Protein AF-A0A2S9GH22-F1 (afdb_monomer_lite)

Sequence (85 aa):
TVIGGVFNTFPYTAFAQNVGLVAITGVRSRHVATVAGVILVLPGLLPKMAAVVEGIPLAVLGGAGVALFGMVAASGVRTLAKVKF

Foldseek 3Di:
DVVCVVVVHDDDDDDPVVVVVCVVVVDPDPVVVVVVVVVCVVLVPPVVSVVVVVPDDPVVVVVVVVVSVVSVVVVVVVVVVPDDD

pLDDT: mean 88.02, std 4.81, range [64.12, 94.38]

Secondary structure (DSSP, 8-state):
-HHHHHTTPPP----HHHHHHHHHH----HHHHHHHHHHHHHHHT-HHHHHHHHTS-HHHHHHHHHHHHHHHHHHHHHHHTT---

Radius of gyration: 16.35 Å; chains: 1; bounding box: 35×30×50 Å

Structure (mmCIF, N/CA/C/O backbone):
data_AF-A0A2S9GH22-F1
#
_entry.id   AF-A0A2S9GH22-F1
#
loop_
_atom_site.group_PDB
_atom_site.id
_atom_site.type_symbol
_atom_site.label_atom_id
_atom_site.label_alt_id
_atom_site.label_comp_id
_atom_site.label_asym_id
_atom_site.label_entity_id
_atom_site.label_seq_id
_atom_site.pdbx_PDB_ins_code
_atom_site.Cartn_x
_atom_site.Cartn_y
_atom_site.Cartn_z
_atom_site.occupancy
_atom_site.B_iso_or_equiv
_atom_site.auth_seq_id
_atom_site.auth_comp_id
_atom_site.auth_asym_id
_atom_site.auth_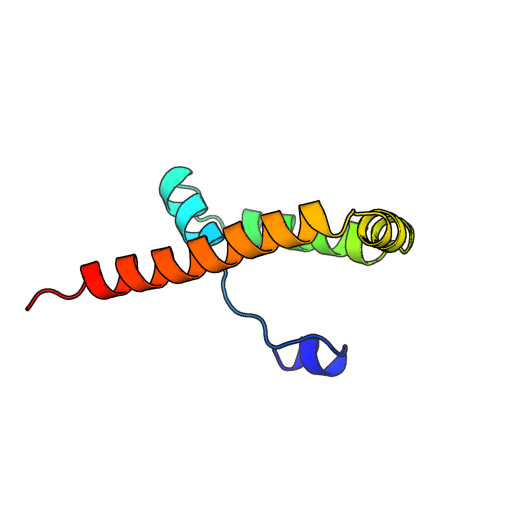atom_id
_atom_site.pdbx_PDB_model_num
ATOM 1 N N . THR A 1 1 ? -2.260 -14.890 -0.368 1.00 79.69 1 THR A N 1
ATOM 2 C CA . THR A 1 1 ? -0.787 -14.968 -0.349 1.00 79.69 1 THR A CA 1
ATOM 3 C C . THR A 1 1 ? -0.242 -16.153 -1.131 1.00 79.69 1 THR A C 1
ATOM 5 O O . THR A 1 1 ? 0.656 -15.906 -1.914 1.00 79.69 1 THR A O 1
ATOM 8 N N . VAL A 1 2 ? -0.776 -17.385 -1.014 1.00 89.50 2 VAL A N 1
ATOM 9 C CA . VAL A 1 2 ? -0.263 -18.588 -1.731 1.00 89.50 2 VAL A CA 1
ATOM 10 C C . VAL A 1 2 ? -0.048 -18.370 -3.236 1.00 89.50 2 VAL A C 1
ATOM 12 O O . VAL A 1 2 ? 1.061 -18.559 -3.714 1.00 89.50 2 VAL A O 1
ATOM 15 N N . ILE A 1 3 ? -1.072 -17.907 -3.965 1.00 87.06 3 ILE A N 1
ATOM 16 C CA . ILE A 1 3 ? -0.962 -17.630 -5.411 1.00 87.06 3 ILE A CA 1
ATOM 17 C C . ILE A 1 3 ? 0.150 -16.610 -5.687 1.00 87.06 3 ILE A C 1
ATOM 19 O O . ILE A 1 3 ? 0.986 -16.836 -6.546 1.00 87.06 3 ILE A O 1
ATOM 23 N N . GLY A 1 4 ? 0.215 -15.520 -4.918 1.00 84.50 4 GLY A N 1
ATOM 24 C CA . GLY A 1 4 ? 1.287 -14.532 -5.056 1.00 84.50 4 GLY A CA 1
ATOM 25 C C . GLY A 1 4 ? 2.682 -15.097 -4.773 1.00 84.50 4 GLY A C 1
ATOM 26 O O . GLY A 1 4 ? 3.617 -14.752 -5.481 1.00 84.50 4 GLY A O 1
ATOM 27 N N . GLY A 1 5 ? 2.819 -16.008 -3.807 1.00 86.25 5 GLY A N 1
ATOM 28 C CA . GLY A 1 5 ? 4.084 -16.691 -3.523 1.00 86.25 5 GLY A CA 1
ATOM 29 C C . GLY A 1 5 ? 4.583 -17.535 -4.700 1.00 86.25 5 GLY A C 1
ATOM 30 O O . GLY A 1 5 ? 5.775 -17.524 -4.987 1.00 86.25 5 GLY A O 1
ATOM 31 N N . VAL A 1 6 ? 3.676 -18.183 -5.444 1.00 91.94 6 VAL A N 1
ATOM 32 C CA . VAL A 1 6 ? 4.015 -18.897 -6.694 1.00 91.94 6 VAL A CA 1
ATOM 33 C C . VAL A 1 6 ? 4.593 -17.940 -7.748 1.00 91.94 6 VAL A C 1
ATOM 35 O O . VAL A 1 6 ? 5.496 -18.313 -8.488 1.00 91.94 6 VAL A O 1
ATOM 38 N N . PHE A 1 7 ? 4.133 -16.687 -7.776 1.00 89.69 7 PHE A N 1
ATOM 39 C CA . PHE A 1 7 ? 4.630 -15.637 -8.674 1.00 89.69 7 PHE A CA 1
ATOM 40 C C . PHE A 1 7 ? 5.801 -14.814 -8.093 1.00 89.69 7 PHE A C 1
ATOM 42 O O . PHE A 1 7 ? 6.051 -13.710 -8.568 1.00 89.69 7 PHE A O 1
ATOM 49 N N . ASN A 1 8 ? 6.529 -15.316 -7.083 1.00 87.69 8 ASN A N 1
ATOM 50 C CA . ASN A 1 8 ? 7.621 -14.595 -6.396 1.00 87.69 8 ASN A CA 1
ATOM 51 C C . ASN A 1 8 ? 7.199 -13.264 -5.732 1.00 87.69 8 ASN A C 1
ATOM 53 O O . ASN A 1 8 ? 8.016 -12.369 -5.523 1.00 87.69 8 ASN A O 1
ATOM 57 N N . THR A 1 9 ? 5.924 -13.118 -5.368 1.00 85.69 9 THR A N 1
ATOM 58 C CA . THR A 1 9 ? 5.417 -11.947 -4.644 1.00 85.69 9 THR A CA 1
ATOM 59 C C . THR A 1 9 ? 5.544 -12.136 -3.129 1.00 85.69 9 THR A C 1
ATOM 61 O O . THR A 1 9 ? 5.411 -13.239 -2.597 1.00 85.69 9 THR A O 1
ATOM 64 N N . PHE A 1 10 ? 5.732 -11.031 -2.409 1.00 85.88 10 PHE A N 1
ATOM 65 C CA . PHE A 1 10 ? 5.762 -11.019 -0.947 1.00 85.88 10 PHE A CA 1
ATOM 66 C C . PHE A 1 10 ? 4.371 -11.223 -0.320 1.00 85.88 10 PHE A C 1
ATOM 68 O O . PHE A 1 10 ? 3.349 -10.938 -0.952 1.00 85.88 10 PHE A O 1
ATOM 75 N N . PRO A 1 11 ? 4.287 -11.675 0.945 1.00 84.88 11 PRO A N 1
ATOM 76 C CA . PRO A 1 11 ? 3.024 -11.717 1.671 1.00 84.88 11 PRO A CA 1
ATOM 77 C C . PRO A 1 11 ? 2.344 -10.341 1.687 1.00 84.88 11 PRO A C 1
ATOM 79 O O . PRO A 1 11 ? 2.913 -9.358 2.148 1.00 84.88 11 PRO A O 1
ATOM 82 N N . TYR A 1 12 ? 1.111 -10.281 1.191 1.00 83.94 12 TYR A N 1
ATOM 83 C CA . TYR A 1 12 ? 0.307 -9.064 1.118 1.00 83.94 12 TYR A CA 1
ATOM 84 C C . TYR A 1 12 ? -0.875 -9.128 2.090 1.00 83.94 12 TYR A C 1
ATOM 86 O O . TYR A 1 12 ? -1.464 -10.191 2.309 1.00 83.94 12 TYR A O 1
ATOM 94 N N . THR A 1 13 ? -1.230 -7.976 2.660 1.00 85.06 13 THR A N 1
ATOM 95 C CA . THR A 1 13 ? -2.337 -7.802 3.613 1.00 85.06 13 THR A CA 1
ATOM 96 C C . THR A 1 13 ? -3.236 -6.638 3.182 1.00 85.06 13 THR A C 1
ATOM 98 O O . THR A 1 13 ? -2.952 -5.936 2.210 1.00 85.06 13 THR A O 1
ATOM 101 N N . ALA A 1 14 ? -4.362 -6.441 3.871 1.00 82.12 14 ALA A N 1
ATOM 102 C CA . ALA A 1 14 ? -5.239 -5.308 3.600 1.00 82.12 14 ALA A CA 1
ATOM 103 C C . ALA A 1 14 ? -4.592 -3.990 4.067 1.00 82.12 14 ALA A C 1
ATOM 105 O O . ALA A 1 14 ? -4.2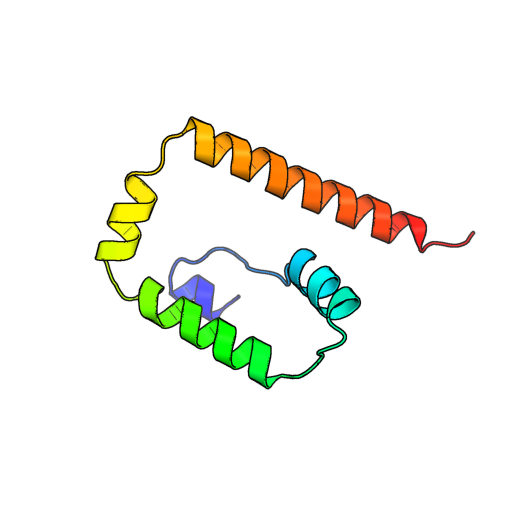89 -3.825 5.248 1.00 82.12 14 ALA A O 1
ATOM 106 N N . PHE A 1 15 ? -4.434 -3.031 3.151 1.00 82.06 15 PHE A N 1
ATOM 107 C CA . PHE A 1 15 ? -3.888 -1.712 3.469 1.00 82.06 15 PHE A CA 1
ATOM 108 C C . PHE A 1 15 ? -4.852 -0.886 4.328 1.00 82.06 15 PHE A C 1
ATOM 110 O O . PHE A 1 15 ? -6.013 -0.674 3.966 1.00 82.06 15 PHE A O 1
ATOM 117 N N . ALA A 1 16 ? -4.347 -0.344 5.439 1.00 76.56 16 ALA A N 1
ATOM 118 C CA . ALA A 1 16 ? -5.115 0.519 6.338 1.00 76.56 16 ALA A CA 1
ATOM 119 C C . ALA A 1 16 ? -5.631 1.793 5.641 1.00 76.56 16 ALA A C 1
ATOM 121 O O . ALA A 1 16 ? -6.707 2.291 5.982 1.00 76.56 16 ALA A O 1
ATOM 122 N N . GLN A 1 17 ? -4.915 2.278 4.618 1.00 83.94 17 GLN A N 1
ATOM 123 C CA . GLN A 1 17 ? -5.345 3.406 3.784 1.00 83.94 17 GLN A CA 1
ATOM 124 C C . GLN A 1 17 ? -6.681 3.137 3.086 1.00 83.94 17 GLN A C 1
ATOM 126 O O . GLN A 1 17 ? -7.530 4.023 3.037 1.00 83.94 17 GLN A O 1
ATOM 131 N N . ASN A 1 18 ? -6.912 1.907 2.618 1.00 85.56 18 ASN A N 1
ATOM 132 C CA . ASN A 1 18 ? -8.155 1.546 1.935 1.00 85.56 18 ASN A CA 1
ATOM 133 C C . ASN A 1 18 ? -9.341 1.590 2.905 1.00 85.56 18 ASN A C 1
ATOM 135 O O . ASN A 1 18 ? -10.422 2.057 2.556 1.00 85.56 18 ASN A O 1
ATOM 139 N N . VAL A 1 19 ? -9.129 1.171 4.154 1.00 81.31 19 VAL A N 1
ATOM 140 C CA . VAL A 1 19 ? -10.148 1.251 5.211 1.00 81.31 19 VAL A CA 1
ATOM 141 C C . VAL A 1 19 ? -10.459 2.709 5.565 1.00 81.31 19 VAL A C 1
ATOM 143 O O . VAL A 1 19 ? -11.621 3.054 5.777 1.00 81.31 19 VAL A O 1
ATOM 146 N N . GLY A 1 20 ? -9.438 3.571 5.609 1.00 81.44 20 GLY A N 1
ATOM 147 C CA . GLY A 1 20 ? -9.605 5.016 5.791 1.00 81.44 20 GLY A CA 1
ATOM 148 C C . GLY A 1 20 ? -10.392 5.659 4.649 1.00 81.44 20 GLY A C 1
ATOM 149 O O . GLY A 1 20 ? -11.359 6.375 4.898 1.00 81.44 20 GLY A O 1
ATOM 150 N N . LEU A 1 21 ? -10.045 5.333 3.404 1.00 86.69 21 LEU A N 1
ATOM 151 C CA . LEU A 1 21 ? -10.719 5.850 2.214 1.00 86.69 21 LEU A CA 1
ATOM 152 C C . LEU A 1 21 ? -12.202 5.464 2.186 1.00 86.69 21 LEU A C 1
ATOM 154 O O . LEU A 1 21 ? -13.054 6.309 1.919 1.00 86.69 21 LEU A O 1
ATOM 158 N N . VAL A 1 22 ? -12.532 4.215 2.516 1.00 88.00 22 VAL A N 1
ATOM 159 C CA . VAL A 1 22 ? -13.925 3.745 2.600 1.00 88.00 22 VAL A CA 1
ATOM 160 C C . VAL A 1 22 ? -14.697 4.453 3.721 1.00 88.00 22 VAL A C 1
ATOM 162 O O . VAL A 1 22 ? -15.888 4.721 3.569 1.00 88.00 22 VAL A O 1
ATOM 165 N N . ALA A 1 23 ? -14.039 4.788 4.835 1.00 83.50 23 ALA A N 1
ATOM 166 C CA . ALA A 1 23 ? -14.664 5.531 5.929 1.00 83.50 23 ALA A CA 1
ATOM 167 C C . ALA A 1 23 ? -14.992 6.986 5.549 1.00 83.50 23 ALA A C 1
ATOM 169 O O . ALA A 1 23 ? -16.002 7.504 6.013 1.00 83.50 23 ALA A O 1
ATOM 170 N N . ILE A 1 24 ? -14.170 7.618 4.702 1.00 90.12 24 ILE A N 1
ATOM 171 C CA . ILE A 1 24 ? -14.374 9.001 4.238 1.00 90.12 24 ILE A CA 1
ATOM 172 C C . ILE A 1 24 ? -15.372 9.055 3.073 1.00 90.12 24 ILE A C 1
ATOM 174 O O . ILE A 1 24 ? -16.273 9.884 3.066 1.00 90.12 24 ILE A O 1
ATOM 178 N N . THR A 1 25 ? -15.224 8.168 2.086 1.00 90.50 25 THR A N 1
ATOM 179 C CA . THR A 1 25 ? -16.062 8.160 0.872 1.00 90.50 25 THR A CA 1
ATOM 180 C C . THR A 1 25 ? -17.442 7.544 1.097 1.00 90.50 25 THR A C 1
ATOM 182 O O . THR A 1 25 ? -18.347 7.766 0.300 1.00 90.50 25 THR A O 1
ATOM 185 N N . GLY A 1 26 ? -17.612 6.723 2.139 1.00 86.50 26 GLY A N 1
ATOM 186 C CA . GLY A 1 26 ? -18.850 5.984 2.407 1.00 86.50 26 GLY A CA 1
ATOM 187 C C . GLY A 1 26 ? -19.134 4.838 1.424 1.00 86.50 26 GLY A C 1
ATOM 188 O O . GLY A 1 26 ? -20.074 4.069 1.630 1.00 86.50 26 GLY A O 1
ATOM 189 N N . VAL A 1 27 ? -18.318 4.665 0.379 1.00 90.25 27 VAL A N 1
ATOM 190 C CA . VAL A 1 27 ? -18.537 3.665 -0.671 1.00 90.25 27 VAL A CA 1
ATOM 191 C C . VAL A 1 27 ? -17.934 2.323 -0.257 1.00 90.25 27 VAL A C 1
ATOM 193 O O . VAL A 1 27 ? -16.724 2.121 -0.300 1.00 90.25 27 VAL A O 1
ATOM 196 N N . ARG A 1 28 ? -18.793 1.364 0.109 1.00 87.12 28 ARG A N 1
ATOM 197 C CA . ARG A 1 28 ? -18.406 -0.011 0.505 1.00 87.12 28 ARG A CA 1
ATOM 198 C C . ARG A 1 28 ? -18.621 -1.058 -0.599 1.00 87.12 28 ARG A C 1
ATOM 200 O O . ARG A 1 28 ? -18.681 -2.253 -0.323 1.00 87.12 28 ARG A O 1
ATOM 207 N N . SER A 1 29 ? -18.794 -0.626 -1.850 1.00 89.88 29 SER A N 1
ATOM 208 C CA . SER A 1 29 ? -19.114 -1.522 -2.969 1.00 89.88 29 SER A CA 1
ATOM 209 C C . SER A 1 29 ? -17.921 -2.398 -3.365 1.00 89.88 29 SER A C 1
ATOM 211 O O . SER A 1 29 ? -16.835 -1.892 -3.648 1.00 89.88 29 SER A O 1
ATOM 213 N N . ARG A 1 30 ? -18.153 -3.715 -3.485 1.00 88.44 30 ARG A N 1
ATOM 214 C CA . ARG A 1 30 ? -17.148 -4.693 -3.949 1.00 88.44 30 ARG A CA 1
ATOM 215 C C . ARG A 1 30 ? -16.607 -4.379 -5.350 1.00 88.44 30 ARG A C 1
ATOM 217 O O . ARG A 1 30 ? -15.450 -4.658 -5.635 1.00 88.44 30 ARG A O 1
ATOM 224 N N . HIS A 1 31 ? -17.434 -3.761 -6.197 1.00 90.88 31 HIS A N 1
ATOM 225 C CA . HIS A 1 31 ? -17.088 -3.442 -7.581 1.00 90.88 31 HIS A CA 1
ATOM 226 C C . HIS A 1 31 ? -15.935 -2.442 -7.663 1.00 90.88 31 HIS A C 1
ATOM 228 O O . HIS A 1 31 ? -15.096 -2.562 -8.547 1.00 90.88 31 HIS A O 1
ATOM 234 N N . VAL A 1 32 ? -15.838 -1.509 -6.709 1.00 90.00 32 VAL A N 1
ATOM 235 C CA . VAL A 1 32 ? -14.739 -0.534 -6.664 1.00 90.00 32 VAL A CA 1
ATOM 236 C C . VAL A 1 32 ? -13.404 -1.244 -6.445 1.00 90.00 32 VAL A C 1
ATOM 238 O O . VAL A 1 32 ? -12.433 -0.946 -7.132 1.00 90.00 32 VAL A O 1
ATOM 241 N N . ALA A 1 33 ? -13.368 -2.234 -5.549 1.00 89.31 33 ALA A N 1
ATOM 242 C CA . ALA A 1 33 ? -12.167 -3.028 -5.303 1.00 89.31 33 ALA A CA 1
ATOM 243 C C . ALA A 1 33 ? -11.785 -3.886 -6.521 1.00 89.31 33 ALA A C 1
ATOM 245 O O . ALA A 1 33 ? -10.609 -3.967 -6.868 1.00 89.31 33 ALA A O 1
ATOM 246 N N . THR A 1 34 ? -12.767 -4.487 -7.202 1.00 90.56 34 THR A N 1
ATOM 247 C CA . THR A 1 34 ? -12.525 -5.268 -8.425 1.00 90.56 34 THR A CA 1
ATOM 248 C C . THR A 1 34 ? -11.977 -4.395 -9.552 1.00 90.56 34 THR A C 1
ATOM 250 O O . THR A 1 34 ? -10.966 -4.748 -10.153 1.00 90.56 34 THR A O 1
ATOM 253 N N . VAL A 1 35 ? -12.593 -3.237 -9.806 1.00 93.81 35 VAL A N 1
ATOM 254 C CA . VAL A 1 35 ? -12.145 -2.295 -10.842 1.00 93.81 35 VAL A CA 1
ATOM 255 C C . VAL A 1 35 ? -10.751 -1.757 -10.519 1.00 93.81 35 VAL A C 1
ATOM 257 O O . VAL A 1 35 ? -9.897 -1.743 -11.399 1.00 93.81 35 VAL A O 1
ATOM 260 N N . ALA A 1 36 ? -10.473 -1.405 -9.259 1.00 90.69 36 ALA A N 1
ATOM 261 C CA . ALA A 1 36 ? -9.132 -1.008 -8.833 1.00 90.69 36 ALA A CA 1
ATOM 262 C C . ALA A 1 36 ? -8.098 -2.123 -9.071 1.00 90.69 36 ALA A C 1
ATOM 264 O O . ALA A 1 36 ? -7.010 -1.851 -9.568 1.00 90.69 36 ALA A O 1
ATOM 265 N N . GLY A 1 37 ? -8.445 -3.383 -8.788 1.00 90.31 37 GLY A N 1
ATOM 266 C CA . GLY A 1 37 ? -7.588 -4.531 -9.086 1.00 90.31 37 GLY A CA 1
ATOM 267 C C . GLY A 1 37 ? -7.272 -4.665 -10.577 1.00 90.31 37 GLY A C 1
ATOM 268 O O . GLY A 1 37 ? -6.111 -4.825 -10.945 1.00 90.31 37 GLY A O 1
ATOM 269 N N . VAL A 1 38 ? -8.275 -4.522 -11.446 1.00 93.75 38 VAL A N 1
ATOM 270 C CA . VAL A 1 38 ? -8.075 -4.530 -12.907 1.00 93.75 38 VAL A CA 1
ATOM 271 C C . VAL A 1 38 ? -7.174 -3.371 -13.344 1.00 93.75 38 VAL A C 1
ATOM 273 O O . VAL A 1 38 ? -6.245 -3.580 -14.123 1.00 93.75 38 VAL A O 1
ATOM 276 N N . ILE A 1 39 ? -7.389 -2.172 -12.794 1.00 93.19 39 ILE A N 1
ATOM 277 C CA . ILE A 1 39 ? -6.557 -0.990 -13.061 1.00 93.19 39 ILE A CA 1
ATOM 278 C C . ILE A 1 39 ? -5.112 -1.193 -12.607 1.00 93.19 39 ILE A C 1
ATOM 280 O O . ILE A 1 39 ? -4.232 -0.594 -13.202 1.00 93.19 39 ILE A O 1
ATOM 284 N N . LEU A 1 40 ? -4.837 -2.014 -11.591 1.00 90.81 40 LEU A N 1
ATOM 285 C CA . LEU A 1 40 ? -3.467 -2.332 -11.174 1.00 90.81 40 LEU A CA 1
ATOM 286 C C . LEU A 1 40 ? -2.824 -3.408 -12.060 1.00 90.81 40 LEU A C 1
ATOM 288 O O . LEU A 1 40 ? -1.635 -3.324 -12.362 1.00 90.81 40 LEU A O 1
ATOM 292 N N . VAL A 1 41 ? -3.601 -4.397 -12.509 1.00 91.50 41 VAL A N 1
ATOM 293 C CA . VAL A 1 41 ? -3.108 -5.476 -13.381 1.00 91.50 41 VAL A CA 1
ATOM 294 C C . VAL A 1 41 ? -2.722 -4.945 -14.762 1.00 91.50 41 VAL A C 1
ATOM 296 O O . VAL A 1 41 ? -1.649 -5.279 -15.254 1.00 91.50 41 VAL A O 1
ATOM 299 N N . LEU A 1 42 ? -3.550 -4.093 -15.374 1.00 92.50 42 LEU A N 1
ATOM 300 C CA . LEU A 1 42 ? -3.300 -3.550 -16.717 1.00 92.50 42 LEU A CA 1
ATOM 301 C C . LEU A 1 42 ? -1.906 -2.897 -16.881 1.00 92.50 42 LEU A C 1
ATOM 303 O O . LEU A 1 42 ? -1.158 -3.336 -17.751 1.00 92.50 42 LEU A O 1
ATOM 307 N N . PRO A 1 43 ? -1.507 -1.900 -16.069 1.00 88.12 43 PRO A N 1
ATOM 308 C CA . PRO A 1 43 ? -0.169 -1.325 -16.099 1.00 88.12 43 PRO A CA 1
ATOM 309 C C . PRO A 1 43 ? 0.894 -2.280 -15.547 1.00 88.12 43 PRO A C 1
ATOM 311 O O . PRO A 1 43 ? 2.029 -2.227 -16.008 1.00 88.12 43 PRO A O 1
ATOM 314 N N . GLY A 1 44 ? 0.553 -3.170 -14.607 1.00 86.56 44 GLY A N 1
ATOM 315 C CA . GLY A 1 44 ? 1.492 -4.151 -14.051 1.00 86.56 44 GLY A CA 1
ATOM 316 C C . GLY A 1 44 ? 2.004 -5.167 -15.077 1.00 86.56 44 GLY A C 1
ATOM 317 O O . GLY A 1 44 ? 3.119 -5.663 -14.944 1.00 86.56 44 GLY A O 1
ATOM 318 N N . LEU A 1 45 ? 1.227 -5.438 -16.129 1.00 88.50 45 LEU A N 1
ATOM 319 C CA . LEU A 1 45 ? 1.628 -6.297 -17.248 1.00 88.50 45 LEU A CA 1
ATOM 320 C C . LEU A 1 45 ? 2.468 -5.562 -18.310 1.00 88.50 45 LEU A C 1
ATOM 322 O O . LEU A 1 45 ? 2.987 -6.199 -19.227 1.00 88.50 45 LEU A O 1
ATOM 326 N N . LEU A 1 46 ? 2.610 -4.235 -18.213 1.00 91.81 46 LEU A N 1
ATOM 327 C CA . LEU A 1 46 ? 3.349 -3.429 -19.182 1.00 91.81 46 LEU A CA 1
ATOM 328 C C . LEU A 1 46 ? 4.780 -3.155 -18.687 1.00 91.81 46 LEU A C 1
ATOM 330 O O . LEU A 1 46 ? 4.960 -2.381 -17.747 1.00 91.81 46 LEU A O 1
ATOM 334 N N . PRO A 1 47 ? 5.833 -3.655 -19.365 1.00 84.31 47 PRO A N 1
ATOM 335 C CA . PRO A 1 47 ? 7.221 -3.425 -18.944 1.00 84.31 47 PRO A CA 1
ATOM 336 C C . PRO A 1 47 ? 7.627 -1.941 -18.980 1.00 84.31 47 PRO A C 1
ATOM 338 O O . PRO A 1 47 ? 8.511 -1.517 -18.243 1.00 84.31 47 PRO A O 1
ATOM 341 N N . LYS A 1 48 ? 6.933 -1.112 -19.774 1.00 88.62 48 LYS A N 1
ATOM 342 C CA . LYS A 1 48 ? 7.122 0.348 -19.781 1.00 88.62 48 LYS A CA 1
ATOM 343 C C . LYS A 1 48 ? 6.833 0.987 -18.421 1.00 88.62 48 LYS A C 1
ATOM 345 O O . LYS A 1 48 ? 7.498 1.948 -18.058 1.00 88.62 48 LYS A O 1
ATOM 350 N N . MET A 1 49 ? 5.870 0.454 -17.668 1.00 88.31 49 MET A N 1
ATOM 351 C CA . MET A 1 49 ? 5.566 0.952 -16.325 1.00 88.31 49 MET A CA 1
ATOM 352 C C . MET A 1 49 ? 6.69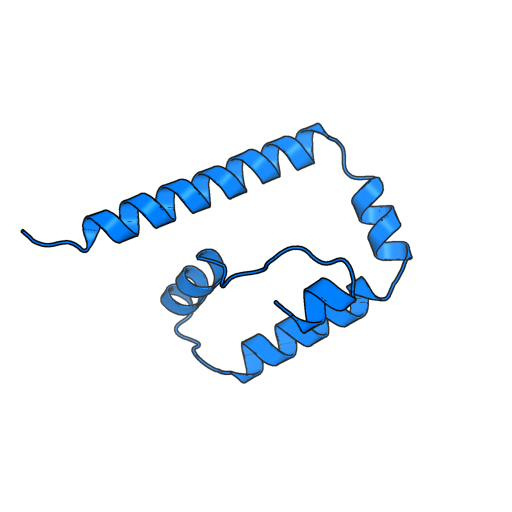9 0.637 -15.350 1.00 88.31 49 MET A C 1
ATOM 354 O O . MET A 1 49 ? 7.031 1.482 -14.526 1.00 88.31 49 MET A O 1
ATOM 358 N N . ALA A 1 50 ? 7.339 -0.528 -1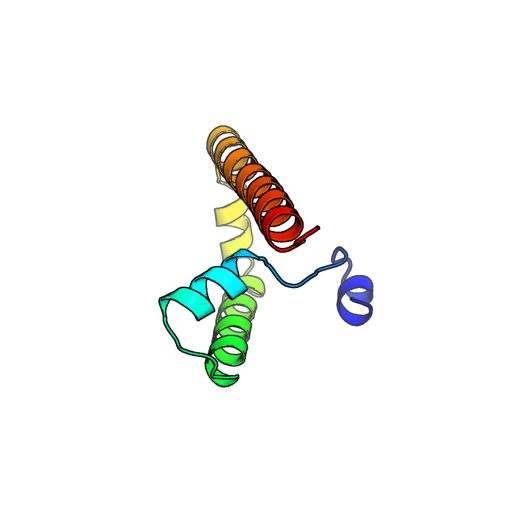5.486 1.00 85.25 50 ALA A N 1
ATOM 359 C CA . ALA A 1 50 ? 8.509 -0.878 -14.685 1.00 85.25 50 ALA A CA 1
ATOM 360 C C . ALA A 1 50 ? 9.676 0.091 -14.941 1.00 85.25 50 ALA A C 1
ATOM 362 O O . ALA A 1 50 ? 10.257 0.594 -13.986 1.00 85.25 50 ALA A O 1
ATOM 363 N N . ALA A 1 51 ? 9.939 0.445 -16.205 1.00 89.19 51 ALA A N 1
ATOM 364 C CA . ALA A 1 51 ? 10.976 1.420 -16.558 1.00 89.19 51 ALA A CA 1
ATOM 365 C C . ALA A 1 51 ? 10.709 2.822 -15.974 1.00 89.19 51 ALA A C 1
ATOM 367 O O . ALA A 1 51 ? 11.631 3.503 -15.530 1.00 89.19 51 ALA A O 1
ATOM 368 N N . VAL A 1 52 ? 9.443 3.254 -15.932 1.00 90.06 52 VAL A N 1
ATOM 369 C CA . VAL A 1 52 ? 9.066 4.525 -15.287 1.00 90.06 52 VAL A CA 1
ATOM 370 C C . VAL A 1 52 ? 9.318 4.475 -13.779 1.00 90.06 52 VAL A C 1
ATOM 372 O O . VAL A 1 52 ? 9.803 5.451 -13.214 1.00 90.06 52 VAL A O 1
ATOM 375 N N . VAL A 1 53 ? 9.010 3.349 -13.130 1.00 87.75 53 VAL A N 1
ATOM 376 C CA . VAL A 1 53 ? 9.236 3.161 -11.688 1.00 87.75 53 VAL A CA 1
ATOM 377 C C . VAL A 1 53 ? 10.730 3.102 -11.354 1.00 87.75 53 VAL A C 1
ATOM 379 O O . VAL A 1 53 ? 11.146 3.674 -10.349 1.00 87.75 53 VAL A O 1
ATOM 382 N N . GLU A 1 54 ? 11.543 2.470 -12.199 1.00 89.56 54 GLU A N 1
ATOM 383 C CA . GLU A 1 54 ? 13.004 2.423 -12.045 1.00 89.56 54 GLU A CA 1
ATOM 384 C C . GLU A 1 54 ? 13.649 3.813 -12.179 1.00 89.56 54 GLU A C 1
ATOM 386 O O . GLU A 1 54 ? 14.618 4.118 -11.489 1.00 89.56 54 GLU A O 1
ATOM 391 N N . GLY A 1 55 ? 13.070 4.695 -12.998 1.00 91.75 55 GLY A N 1
ATOM 392 C CA . GLY A 1 55 ? 13.527 6.078 -13.150 1.00 91.75 55 GLY A CA 1
ATOM 393 C C . GLY A 1 55 ? 13.238 6.998 -11.955 1.00 91.75 55 GLY A C 1
ATOM 394 O O . GLY A 1 55 ? 13.614 8.171 -11.994 1.00 91.75 55 GLY A O 1
ATOM 395 N N . ILE A 1 56 ? 12.558 6.520 -10.905 1.00 92.69 56 ILE A N 1
ATOM 396 C CA . ILE A 1 56 ? 12.203 7.346 -9.745 1.00 92.69 56 ILE A CA 1
ATOM 397 C C . ILE A 1 56 ? 13.452 7.609 -8.881 1.00 92.69 56 ILE A C 1
ATOM 399 O O . ILE A 1 56 ? 14.089 6.663 -8.414 1.00 92.69 56 ILE A O 1
ATOM 403 N N . PRO A 1 57 ? 13.784 8.880 -8.571 1.00 93.75 57 PRO A N 1
ATOM 404 C CA . PRO A 1 57 ? 14.918 9.197 -7.710 1.00 93.75 57 PRO A CA 1
ATOM 405 C C . PRO A 1 57 ? 14.784 8.589 -6.308 1.00 93.75 57 PRO A C 1
ATOM 407 O O . PRO A 1 57 ? 13.719 8.649 -5.686 1.00 93.75 57 PRO A O 1
ATOM 410 N N . LEU A 1 58 ? 15.901 8.111 -5.751 1.00 90.69 58 LEU A N 1
ATOM 411 C CA . LEU A 1 58 ? 15.947 7.507 -4.411 1.00 90.69 58 LEU A CA 1
ATOM 412 C C . LEU A 1 58 ? 15.405 8.430 -3.310 1.00 90.69 58 LEU A C 1
ATOM 414 O O . LEU A 1 58 ? 14.780 7.955 -2.366 1.00 90.69 58 LEU A O 1
ATOM 418 N N . ALA A 1 59 ? 15.584 9.748 -3.441 1.00 91.88 59 ALA A N 1
ATOM 419 C CA . ALA 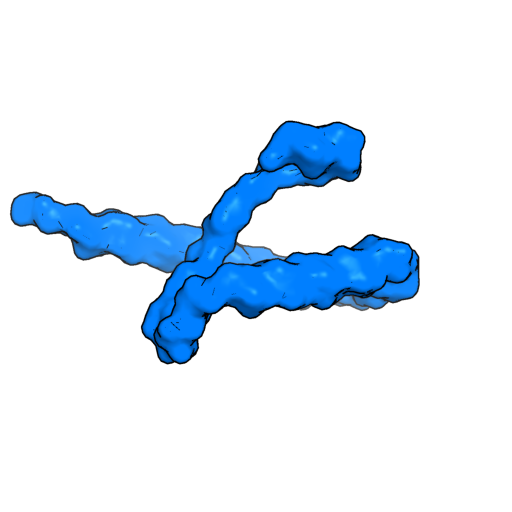A 1 59 ? 15.033 10.721 -2.497 1.00 91.88 59 ALA A CA 1
ATOM 420 C C . ALA A 1 59 ? 13.491 10.674 -2.431 1.00 91.88 59 ALA A C 1
ATOM 422 O O . ALA A 1 59 ? 12.913 10.804 -1.351 1.00 91.88 59 ALA A O 1
ATOM 423 N N . VAL A 1 60 ? 12.820 10.430 -3.563 1.00 93.69 60 VAL A N 1
ATOM 424 C CA . VAL A 1 60 ? 11.354 10.315 -3.637 1.00 93.69 60 VAL A CA 1
ATOM 425 C C . VAL A 1 60 ? 10.893 8.985 -3.049 1.00 93.69 60 VAL A C 1
ATOM 427 O O . VAL A 1 60 ? 9.933 8.959 -2.279 1.00 93.69 60 VAL A O 1
ATOM 430 N N . LEU A 1 61 ? 11.608 7.892 -3.341 1.00 91.44 61 LEU A N 1
ATOM 431 C CA . LEU A 1 61 ? 11.349 6.581 -2.734 1.00 91.44 61 LEU A CA 1
ATOM 432 C C . LEU A 1 61 ? 11.531 6.618 -1.210 1.00 91.44 61 LEU A C 1
ATOM 434 O O . LEU A 1 61 ? 10.708 6.065 -0.482 1.00 91.44 61 LEU A O 1
ATOM 438 N N . GLY A 1 62 ? 12.550 7.330 -0.721 1.00 91.44 62 GLY A N 1
ATOM 439 C CA . GLY A 1 62 ? 12.766 7.574 0.705 1.00 91.44 62 GLY A CA 1
ATOM 440 C C . GLY A 1 62 ? 11.609 8.345 1.343 1.00 91.44 62 GLY A C 1
ATOM 441 O O . GLY A 1 62 ? 11.079 7.917 2.369 1.00 91.44 62 GLY A O 1
ATOM 442 N N . GLY A 1 63 ? 11.149 9.427 0.705 1.00 93.25 63 GLY A N 1
ATOM 443 C CA . GLY A 1 63 ? 9.979 10.189 1.156 1.00 93.25 63 GLY A CA 1
ATOM 444 C C . GLY A 1 63 ? 8.690 9.357 1.180 1.00 93.25 63 GLY A C 1
ATOM 445 O O . GLY A 1 63 ? 7.945 9.390 2.163 1.00 93.25 63 GLY A O 1
ATOM 446 N N . ALA A 1 64 ? 8.455 8.547 0.144 1.00 91.31 64 ALA A N 1
ATOM 447 C CA . ALA A 1 64 ? 7.343 7.600 0.107 1.00 91.31 64 ALA A CA 1
ATOM 448 C C . ALA A 1 64 ? 7.447 6.564 1.240 1.00 91.31 64 ALA A C 1
ATOM 450 O O . ALA A 1 64 ? 6.450 6.275 1.901 1.00 91.31 64 ALA A O 1
ATOM 451 N N . GLY A 1 65 ? 8.652 6.063 1.523 1.00 91.44 65 GLY A N 1
ATOM 452 C CA . GLY A 1 65 ? 8.928 5.174 2.650 1.00 91.44 65 GLY A CA 1
ATOM 453 C C . GLY A 1 65 ? 8.546 5.793 3.995 1.00 91.44 65 GLY A C 1
ATOM 454 O O . GLY A 1 65 ? 7.820 5.167 4.767 1.00 91.44 65 GLY A O 1
ATOM 455 N N . VAL A 1 66 ? 8.948 7.042 4.255 1.00 94.38 66 VAL A N 1
ATOM 456 C CA . VAL A 1 66 ? 8.571 7.773 5.481 1.00 94.38 66 VAL A CA 1
ATOM 457 C C . VAL A 1 66 ? 7.049 7.868 5.620 1.00 94.38 66 VAL A C 1
ATOM 459 O O . VAL A 1 66 ? 6.511 7.587 6.693 1.00 94.38 66 VAL A O 1
ATOM 462 N N . ALA A 1 67 ? 6.338 8.194 4.538 1.00 90.94 67 ALA A N 1
ATOM 463 C CA . ALA A 1 67 ? 4.877 8.245 4.549 1.00 90.94 67 ALA A CA 1
ATOM 464 C C . ALA A 1 67 ? 4.249 6.868 4.843 1.00 90.94 67 ALA A C 1
ATOM 466 O O . ALA A 1 67 ? 3.330 6.773 5.662 1.00 90.94 67 ALA A O 1
ATOM 467 N N . LEU A 1 68 ? 4.754 5.796 4.220 1.00 89.94 68 LEU A N 1
ATOM 468 C CA . LEU A 1 68 ? 4.286 4.424 4.451 1.00 89.94 68 LEU A CA 1
ATOM 469 C C . LEU A 1 68 ? 4.477 3.999 5.912 1.00 89.94 68 LEU A C 1
ATOM 471 O O . LEU A 1 68 ? 3.520 3.544 6.542 1.00 89.94 68 LEU A O 1
ATOM 475 N N . PHE A 1 69 ? 5.667 4.203 6.479 1.00 90.25 69 PHE A N 1
ATOM 476 C CA . PHE A 1 69 ? 5.935 3.890 7.886 1.00 90.25 69 PHE A CA 1
ATOM 477 C C . PHE A 1 69 ? 5.092 4.742 8.842 1.00 90.25 69 PHE A C 1
ATOM 479 O O . PHE A 1 69 ? 4.562 4.216 9.824 1.00 90.25 69 PHE A O 1
ATOM 486 N N . GLY A 1 70 ? 4.886 6.024 8.529 1.00 91.81 70 GLY A N 1
ATOM 487 C CA . GLY A 1 70 ? 4.006 6.905 9.297 1.00 91.81 70 GLY A CA 1
ATOM 488 C C . GLY A 1 70 ? 2.558 6.407 9.333 1.00 91.81 70 GLY A C 1
ATOM 489 O O . GLY A 1 70 ? 1.931 6.387 10.393 1.00 91.81 70 GLY A O 1
ATOM 490 N N . MET A 1 71 ? 2.034 5.923 8.204 1.00 88.06 71 MET A N 1
ATOM 491 C CA . MET A 1 71 ? 0.688 5.341 8.144 1.00 88.06 71 MET A CA 1
ATOM 492 C C . MET A 1 71 ? 0.573 4.034 8.936 1.00 88.06 71 MET A C 1
ATOM 494 O O . MET A 1 71 ? -0.447 3.812 9.594 1.00 88.06 71 MET A O 1
ATOM 498 N N . VAL A 1 72 ? 1.608 3.188 8.922 1.00 88.31 72 VAL A N 1
ATOM 499 C CA . VAL A 1 72 ? 1.656 1.972 9.753 1.00 88.31 72 VAL A CA 1
ATOM 500 C C . VAL A 1 72 ? 1.614 2.336 11.239 1.00 88.31 72 VAL A C 1
ATOM 502 O O . VAL A 1 72 ? 0.776 1.803 11.973 1.00 88.31 72 VAL A O 1
ATOM 505 N N . ALA A 1 73 ? 2.442 3.291 11.670 1.00 91.44 73 ALA A N 1
ATOM 506 C CA . ALA A 1 73 ? 2.450 3.780 13.047 1.00 91.44 73 ALA A CA 1
ATOM 507 C C . ALA A 1 73 ? 1.077 4.346 13.461 1.00 91.44 73 ALA A C 1
ATOM 509 O O . ALA A 1 73 ? 0.526 3.955 14.493 1.00 91.44 73 ALA A O 1
ATOM 510 N N . ALA A 1 74 ? 0.470 5.190 12.619 1.00 88.50 74 ALA A N 1
ATOM 511 C CA . ALA A 1 74 ? -0.858 5.757 12.859 1.00 88.50 74 ALA A CA 1
ATOM 512 C C . ALA A 1 74 ? -1.955 4.680 12.968 1.00 88.50 74 ALA A C 1
ATOM 514 O O . ALA A 1 74 ? -2.842 4.773 13.821 1.00 88.50 74 ALA A O 1
ATOM 515 N N . SER A 1 75 ? -1.890 3.629 12.144 1.00 86.62 75 SER A N 1
ATOM 516 C CA . SER A 1 75 ? -2.809 2.487 12.234 1.00 86.62 75 SER A CA 1
ATOM 517 C C . SER A 1 75 ? -2.658 1.727 13.559 1.00 86.62 75 SER A C 1
ATOM 519 O O . SER A 1 75 ? -3.662 1.304 14.143 1.00 86.62 75 SER A O 1
ATOM 521 N N . GLY A 1 76 ? -1.427 1.584 14.060 1.00 87.69 76 GLY A N 1
ATOM 522 C CA . GLY A 1 76 ? -1.142 1.010 15.378 1.00 87.69 76 GLY A CA 1
ATOM 523 C C . GLY A 1 76 ? -1.774 1.821 16.511 1.00 87.69 76 GLY A C 1
ATOM 524 O O . GLY A 1 76 ? -2.569 1.282 17.284 1.00 87.69 76 GLY A O 1
ATOM 525 N N . VAL A 1 77 ? -1.523 3.136 16.541 1.00 90.69 77 VAL A N 1
ATOM 526 C CA . VAL A 1 77 ? -2.115 4.059 17.529 1.00 90.69 77 VAL A CA 1
ATOM 527 C C . VAL A 1 77 ? -3.643 3.998 17.497 1.00 90.69 77 VAL A C 1
ATOM 529 O O . VAL A 1 77 ? -4.280 3.852 18.539 1.00 90.69 77 VAL A O 1
ATOM 532 N N . ARG A 1 78 ? -4.252 4.032 16.305 1.00 85.56 78 ARG A N 1
ATOM 533 C CA . ARG A 1 78 ? -5.713 3.944 16.146 1.00 85.56 78 ARG A CA 1
ATOM 534 C C . ARG A 1 78 ? -6.292 2.632 16.675 1.00 85.56 78 ARG A C 1
ATOM 536 O O . ARG A 1 78 ? -7.444 2.606 17.103 1.00 85.56 78 ARG A O 1
ATOM 543 N N . THR A 1 79 ? -5.536 1.542 16.594 1.00 87.19 79 THR A N 1
ATOM 544 C CA . THR A 1 79 ? -5.974 0.236 17.098 1.00 87.19 79 THR A CA 1
ATOM 545 C C . THR A 1 79 ? -5.956 0.222 18.622 1.00 87.19 79 THR A C 1
ATOM 547 O O . THR A 1 79 ? -6.956 -0.154 19.229 1.00 87.19 79 THR A O 1
ATOM 550 N N . LEU A 1 80 ? -4.880 0.724 19.232 1.00 89.88 80 LEU A N 1
ATOM 551 C CA . LEU A 1 80 ? -4.760 0.855 20.687 1.00 89.88 80 LEU A CA 1
ATOM 552 C C . LEU A 1 80 ? -5.806 1.814 21.272 1.00 89.88 80 LEU A C 1
ATOM 554 O O . LEU A 1 80 ? -6.414 1.508 22.290 1.00 89.88 80 LEU A O 1
ATOM 558 N N . ALA A 1 81 ? -6.099 2.920 20.584 1.00 88.38 81 ALA A N 1
ATOM 559 C CA . ALA A 1 81 ? -7.092 3.906 21.018 1.00 88.38 81 ALA A CA 1
ATOM 560 C C . ALA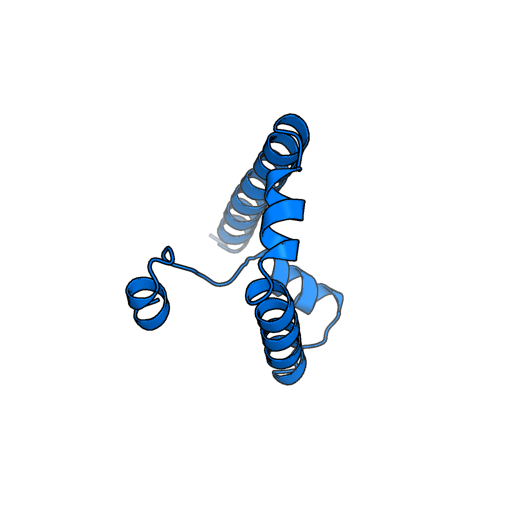 A 1 81 ? -8.538 3.370 21.085 1.00 88.38 81 ALA A C 1
ATOM 562 O O . ALA A 1 81 ? -9.407 4.020 21.662 1.00 88.38 81 ALA A O 1
ATOM 563 N N . LYS A 1 82 ? -8.832 2.211 20.480 1.00 85.75 82 LYS A N 1
ATOM 564 C CA . LYS A 1 82 ? -10.157 1.570 20.563 1.00 85.75 82 LYS A CA 1
ATOM 565 C C . LYS A 1 82 ? -10.333 0.711 21.812 1.00 85.75 82 LYS A C 1
ATOM 567 O O . LYS A 1 82 ? -11.465 0.337 22.114 1.00 85.75 82 LYS A O 1
ATOM 572 N N . VAL A 1 83 ? -9.247 0.372 22.503 1.00 89.31 83 VAL A N 1
ATOM 573 C CA . VAL A 1 83 ? -9.305 -0.402 23.742 1.00 89.31 83 VAL A CA 1
ATOM 574 C C . VAL A 1 83 ? -9.809 0.528 24.845 1.00 89.31 83 VAL A C 1
ATOM 576 O O . VAL A 1 83 ? -9.139 1.491 25.205 1.00 89.31 83 VAL A O 1
ATOM 579 N N . LYS A 1 84 ? -11.017 0.264 25.349 1.00 68.81 84 LYS A N 1
ATOM 580 C CA . LYS A 1 84 ? -11.519 0.867 26.587 1.00 68.81 84 LYS A CA 1
ATOM 581 C C . LYS A 1 84 ? -11.155 -0.075 27.731 1.00 68.81 84 LYS A C 1
ATOM 583 O O . LYS A 1 84 ? -11.536 -1.242 27.673 1.00 68.81 84 LYS A O 1
ATOM 588 N N . PHE A 1 85 ? -10.395 0.432 28.696 1.00 64.12 85 PHE A N 1
ATOM 589 C CA . PHE A 1 85 ? -10.233 -0.200 30.003 1.00 64.12 85 PHE A CA 1
ATOM 590 C C . PHE A 1 85 ? -11.471 0.063 30.860 1.00 64.12 85 PHE A C 1
ATOM 592 O O . PHE A 1 85 ? -12.073 1.150 30.685 1.00 64.12 85 PHE A O 1
#